Protein AF-A0AAV2RVE3-F1 (afdb_monomer)

Structure (mmCIF, N/CA/C/O backbone):
data_AF-A0AAV2RVE3-F1
#
_entry.id   AF-A0AAV2RVE3-F1
#
loop_
_atom_site.group_PDB
_atom_site.id
_atom_site.type_symbol
_atom_site.label_atom_id
_atom_site.label_alt_id
_atom_site.label_comp_id
_atom_site.label_asym_id
_atom_site.label_entity_id
_atom_site.label_seq_id
_atom_site.pdbx_PDB_ins_code
_atom_site.Cartn_x
_atom_site.Cartn_y
_atom_site.Cartn_z
_atom_site.occupancy
_atom_site.B_iso_or_equiv
_atom_site.auth_seq_id
_atom_site.auth_comp_id
_atom_site.auth_asym_id
_atom_site.auth_atom_id
_atom_site.pdbx_PDB_model_num
ATOM 1 N N . HIS A 1 1 ? 16.116 10.891 -19.973 1.00 80.75 1 HIS A N 1
ATOM 2 C CA . HIS A 1 1 ? 17.546 10.570 -19.781 1.00 80.75 1 HIS A CA 1
ATOM 3 C C . HIS A 1 1 ? 17.719 9.245 -19.039 1.00 80.75 1 HIS A C 1
ATOM 5 O O . HIS A 1 1 ? 18.094 8.289 -19.698 1.00 80.75 1 HIS A O 1
ATOM 11 N N . SER A 1 2 ? 17.329 9.137 -17.758 1.00 80.44 2 SER A N 1
ATOM 12 C CA . SER A 1 2 ? 17.462 7.897 -16.958 1.00 80.44 2 SER A CA 1
ATOM 13 C C . SER A 1 2 ? 16.953 6.624 -17.661 1.00 80.44 2 SER A C 1
ATOM 15 O O . SER A 1 2 ? 17.699 5.661 -17.804 1.00 80.44 2 SER A O 1
ATOM 17 N N . MET A 1 3 ? 15.742 6.668 -18.228 1.00 81.31 3 MET A N 1
ATOM 18 C CA . MET A 1 3 ? 15.148 5.531 -18.950 1.00 81.31 3 MET A CA 1
ATOM 19 C C . MET A 1 3 ? 15.882 5.116 -20.234 1.00 81.31 3 MET A C 1
ATOM 21 O O . MET A 1 3 ? 15.850 3.944 -20.589 1.00 81.31 3 MET A O 1
ATOM 25 N N . CYS A 1 4 ? 16.512 6.045 -20.957 1.00 85.25 4 CYS A N 1
ATOM 26 C CA . CYS A 1 4 ? 17.122 5.747 -22.261 1.00 85.25 4 CYS A CA 1
ATOM 27 C C . CYS A 1 4 ? 18.619 5.437 -22.154 1.00 85.25 4 CYS A C 1
ATOM 29 O O . CYS A 1 4 ? 19.153 4.765 -23.025 1.00 85.25 4 CYS A O 1
ATOM 31 N N . ALA A 1 5 ? 19.289 5.946 -21.117 1.00 87.50 5 ALA A N 1
ATOM 32 C CA . ALA A 1 5 ? 20.734 5.814 -20.951 1.00 87.50 5 ALA A CA 1
ATOM 33 C C . ALA A 1 5 ? 21.131 4.662 -20.013 1.00 87.50 5 ALA A C 1
ATOM 35 O O . ALA A 1 5 ? 22.157 4.034 -20.243 1.00 87.50 5 ALA A O 1
ATOM 36 N N . HIS A 1 6 ? 20.312 4.363 -18.996 1.00 85.56 6 HIS A N 1
ATOM 37 C CA . HIS A 1 6 ? 20.700 3.473 -17.888 1.00 85.56 6 HIS A CA 1
ATOM 38 C C . HIS A 1 6 ? 19.769 2.271 -17.697 1.00 85.56 6 HIS A C 1
ATOM 40 O O . HIS A 1 6 ? 19.975 1.461 -16.798 1.00 85.56 6 HIS A O 1
ATOM 46 N N . SER A 1 7 ? 18.714 2.137 -18.506 1.00 83.44 7 SER A N 1
ATOM 47 C CA . SER A 1 7 ? 17.747 1.046 -18.327 1.00 83.44 7 SER A CA 1
ATOM 48 C C . SER A 1 7 ? 18.364 -0.329 -18.559 1.00 83.44 7 SER A C 1
ATOM 50 O O . SER A 1 7 ? 18.032 -1.256 -17.830 1.00 83.44 7 SER A O 1
ATOM 52 N N . TRP A 1 8 ? 19.281 -0.463 -19.521 1.00 83.62 8 TRP A N 1
ATOM 53 C CA . TRP A 1 8 ? 19.942 -1.734 -19.820 1.00 83.62 8 TRP A CA 1
ATOM 54 C C . TRP A 1 8 ? 20.836 -2.214 -18.660 1.00 83.62 8 TRP A C 1
ATOM 56 O O . TRP A 1 8 ? 20.719 -3.371 -18.267 1.00 83.62 8 TRP A O 1
ATOM 66 N N . GLU A 1 9 ? 21.620 -1.318 -18.046 1.00 86.69 9 GLU A N 1
ATOM 67 C CA . GLU A 1 9 ? 22.451 -1.611 -16.860 1.00 86.69 9 GLU A CA 1
ATOM 68 C C . GLU A 1 9 ? 21.576 -2.060 -15.684 1.00 86.69 9 GLU A C 1
ATOM 70 O O . GLU A 1 9 ? 21.864 -3.041 -14.998 1.00 86.69 9 GLU A O 1
ATOM 75 N N . LEU A 1 10 ? 20.444 -1.376 -15.486 1.00 82.06 10 LEU A N 1
ATOM 76 C CA . LEU A 1 10 ? 19.478 -1.730 -14.452 1.00 82.06 10 LEU A CA 1
ATOM 77 C C . LEU A 1 10 ? 18.840 -3.100 -14.707 1.00 82.06 10 LEU A C 1
ATOM 79 O O . LEU A 1 10 ? 18.669 -3.859 -13.759 1.00 82.06 10 LEU A O 1
ATOM 83 N N . PHE A 1 11 ? 18.514 -3.455 -15.954 1.00 83.56 11 PHE A N 1
ATOM 84 C CA . PHE A 1 11 ? 17.979 -4.785 -16.270 1.00 83.56 11 PHE A CA 1
ATOM 85 C C . PHE A 1 11 ? 18.986 -5.902 -15.981 1.00 83.56 11 PHE A C 1
ATOM 87 O O . PHE A 1 11 ? 18.588 -6.948 -15.465 1.00 83.56 11 PHE A O 1
ATOM 94 N N . GLU A 1 12 ? 20.268 -5.673 -16.265 1.00 85.25 12 GLU A N 1
ATOM 95 C CA . GLU A 1 12 ? 21.339 -6.634 -15.989 1.00 85.25 12 GLU A CA 1
ATOM 96 C C . GLU A 1 12 ? 21.546 -6.835 -14.478 1.00 85.25 12 GLU A C 1
ATOM 98 O O . GLU A 1 12 ? 21.631 -7.968 -14.001 1.00 85.25 12 GLU A O 1
ATOM 103 N N . MET A 1 13 ? 21.529 -5.750 -13.699 1.00 83.12 13 MET A N 1
ATOM 104 C CA . MET A 1 13 ? 21.693 -5.799 -12.242 1.00 83.12 13 MET A CA 1
ATOM 105 C C . MET A 1 13 ? 20.482 -6.382 -11.497 1.00 83.12 13 MET A C 1
ATOM 107 O O . MET A 1 13 ? 20.640 -7.048 -10.475 1.00 83.12 13 MET A O 1
ATOM 111 N N . CYS A 1 14 ? 19.263 -6.105 -11.963 1.00 80.94 14 CYS A N 1
ATOM 112 C CA . CYS A 1 14 ? 18.036 -6.352 -11.202 1.00 80.94 14 CYS A CA 1
ATOM 113 C C . CYS A 1 14 ? 17.506 -7.793 -11.261 1.00 80.94 14 CYS A C 1
ATOM 115 O O . CYS A 1 14 ? 16.605 -8.106 -10.480 1.00 80.94 14 CYS A O 1
ATOM 117 N N . GLN A 1 15 ? 18.009 -8.640 -12.173 1.00 78.31 15 GLN A N 1
ATOM 118 C CA . GLN A 1 15 ? 17.558 -10.028 -12.398 1.00 78.31 15 GLN A CA 1
ATOM 119 C C . GLN A 1 15 ? 16.028 -10.208 -12.266 1.00 78.31 15 GLN A C 1
ATOM 121 O O . GLN A 1 15 ? 15.533 -11.103 -11.581 1.00 78.31 15 GLN A O 1
ATOM 126 N N . GLY A 1 16 ? 15.251 -9.312 -12.884 1.00 80.00 16 GLY A N 1
ATOM 127 C CA . GLY A 1 16 ? 13.795 -9.297 -12.768 1.00 80.00 16 GLY A CA 1
ATOM 128 C C . GLY A 1 16 ? 13.170 -7.956 -13.160 1.00 80.00 16 GLY A C 1
ATOM 129 O O . GLY A 1 16 ? 13.873 -7.039 -13.591 1.00 80.00 16 GLY A O 1
ATOM 130 N N . PRO A 1 17 ? 11.838 -7.816 -13.030 1.00 82.69 17 PRO A N 1
ATOM 131 C CA . PRO A 1 17 ? 11.150 -6.576 -13.370 1.00 82.69 17 PRO A CA 1
ATOM 132 C C . PRO A 1 17 ? 11.619 -5.429 -12.469 1.00 82.69 17 PRO A C 1
ATOM 134 O O . PRO A 1 17 ? 11.409 -5.477 -11.261 1.00 82.69 17 PRO A O 1
ATOM 137 N N . ILE A 1 18 ? 12.179 -4.360 -13.047 1.00 83.62 18 ILE A N 1
ATOM 138 C CA . ILE A 1 18 ? 12.694 -3.186 -12.307 1.00 83.62 18 ILE A CA 1
ATOM 139 C C . ILE A 1 18 ? 11.635 -2.599 -11.355 1.00 83.62 18 ILE A C 1
ATOM 141 O O . ILE A 1 18 ? 11.955 -2.116 -10.270 1.00 83.62 18 ILE A O 1
ATOM 145 N N . SER A 1 19 ? 10.351 -2.709 -11.713 1.00 83.19 19 SER A N 1
ATOM 146 C CA . SER A 1 19 ? 9.227 -2.245 -10.896 1.00 83.19 19 SER A CA 1
ATOM 147 C C . SER A 1 19 ? 9.177 -2.854 -9.492 1.00 83.19 19 SER A C 1
ATOM 149 O O . SER A 1 19 ? 8.585 -2.249 -8.601 1.00 83.19 19 SER A O 1
ATOM 151 N N . GLN A 1 20 ? 9.784 -4.023 -9.260 1.00 83.75 20 GLN A N 1
ATOM 152 C CA . GLN A 1 20 ? 9.840 -4.630 -7.926 1.00 83.75 20 GLN A CA 1
ATOM 153 C C . GLN A 1 20 ? 10.684 -3.816 -6.932 1.00 83.75 20 GLN A C 1
ATOM 155 O O . GLN A 1 20 ? 10.456 -3.905 -5.729 1.00 83.75 20 GLN A O 1
ATOM 160 N N . PHE A 1 21 ? 11.600 -2.983 -7.435 1.00 84.50 21 PHE A N 1
ATOM 161 C CA . PHE A 1 21 ? 12.447 -2.080 -6.649 1.00 84.50 21 PHE A CA 1
ATOM 162 C C . PHE A 1 21 ? 11.888 -0.654 -6.571 1.00 84.50 21 PHE A C 1
ATOM 164 O O . PHE A 1 21 ? 12.566 0.259 -6.109 1.00 84.50 21 PHE A O 1
ATOM 171 N N . SER A 1 22 ? 10.663 -0.438 -7.050 1.00 88.62 22 SER A N 1
ATOM 172 C CA . SER A 1 22 ? 10.035 0.880 -7.018 1.00 88.62 22 SER A CA 1
ATOM 173 C C . SER A 1 22 ? 9.642 1.303 -5.600 1.00 88.62 22 SER A C 1
ATOM 175 O O . SER A 1 22 ? 9.224 0.498 -4.765 1.00 88.62 22 SER A O 1
ATOM 177 N N . GLU A 1 23 ? 9.659 2.612 -5.356 1.00 91.38 23 GLU A N 1
ATOM 178 C CA . GLU A 1 23 ? 9.172 3.212 -4.106 1.00 91.38 23 GLU A CA 1
ATOM 179 C C . GLU A 1 23 ? 7.639 3.168 -3.977 1.00 91.38 23 GLU A C 1
ATOM 181 O O . GLU A 1 23 ? 7.074 3.508 -2.936 1.00 91.38 23 GLU A O 1
ATOM 186 N N . SER A 1 24 ? 6.938 2.678 -5.005 1.00 89.75 24 SER A N 1
ATOM 187 C CA . SER A 1 24 ? 5.477 2.600 -5.045 1.00 89.75 24 SER A CA 1
ATOM 188 C C . SER A 1 24 ? 4.908 1.851 -3.841 1.00 89.75 24 SER A C 1
ATOM 190 O O . SER A 1 24 ? 3.861 2.216 -3.306 1.00 89.75 24 SER A O 1
ATOM 192 N N . ALA A 1 25 ? 5.582 0.792 -3.386 1.00 87.50 25 ALA A N 1
ATOM 193 C CA . ALA A 1 25 ? 5.161 0.043 -2.205 1.00 87.50 25 ALA A CA 1
ATOM 194 C C . ALA A 1 25 ? 5.247 0.893 -0.924 1.00 87.50 25 ALA A C 1
ATOM 196 O O . ALA A 1 25 ? 4.336 0.859 -0.092 1.00 87.50 25 ALA A O 1
ATOM 197 N N . GLN A 1 26 ? 6.305 1.691 -0.782 1.00 91.88 26 GLN A N 1
ATOM 198 C CA . GLN A 1 26 ? 6.511 2.578 0.361 1.00 91.88 26 GLN A CA 1
ATOM 199 C C . GLN A 1 26 ? 5.481 3.713 0.384 1.00 91.88 26 GLN A C 1
ATOM 201 O O . GLN A 1 26 ? 4.888 3.988 1.428 1.00 91.88 26 GLN A O 1
ATOM 206 N N . GLU A 1 27 ? 5.175 4.319 -0.764 1.00 93.81 27 GLU A N 1
ATOM 207 C CA . GLU A 1 27 ? 4.121 5.334 -0.867 1.00 93.81 27 GLU A CA 1
ATOM 208 C C . GLU A 1 27 ? 2.743 4.798 -0.451 1.00 93.81 27 GLU A C 1
ATOM 210 O O . GLU A 1 27 ? 1.970 5.483 0.232 1.00 93.81 27 GLU A O 1
ATOM 215 N N . HIS A 1 28 ? 2.421 3.557 -0.830 1.00 90.38 28 HIS A N 1
ATOM 216 C CA . HIS A 1 28 ? 1.190 2.903 -0.393 1.00 90.38 28 HIS A CA 1
ATOM 217 C C . HIS A 1 28 ? 1.153 2.712 1.125 1.00 90.38 28 HIS A C 1
ATOM 219 O O . HIS A 1 28 ? 0.109 2.952 1.741 1.00 90.38 28 HIS A O 1
ATOM 225 N N . TRP A 1 29 ? 2.279 2.341 1.740 1.00 92.62 29 TRP A N 1
ATOM 226 C CA . TRP A 1 29 ? 2.375 2.255 3.195 1.00 92.62 29 TRP A CA 1
ATOM 227 C C . TRP A 1 29 ? 2.201 3.610 3.871 1.00 92.62 29 TRP A C 1
ATOM 229 O O . TRP A 1 29 ? 1.469 3.688 4.854 1.00 92.62 29 TRP A O 1
ATOM 239 N N . ASN A 1 30 ? 2.751 4.689 3.319 1.00 93.38 30 ASN A N 1
ATOM 240 C CA . ASN A 1 30 ? 2.549 6.036 3.858 1.00 93.38 30 ASN A CA 1
ATOM 241 C C . ASN A 1 30 ? 1.063 6.428 3.863 1.00 93.38 30 ASN A C 1
ATOM 243 O O . ASN A 1 30 ? 0.541 6.893 4.880 1.00 93.38 30 ASN A O 1
ATOM 247 N N . LYS A 1 31 ? 0.343 6.160 2.764 1.00 90.88 31 LYS A N 1
ATOM 248 C CA . LYS A 1 31 ? -1.115 6.374 2.680 1.00 90.88 31 LYS A CA 1
ATOM 249 C C . LYS A 1 31 ? -1.874 5.512 3.690 1.00 90.88 31 LYS A C 1
ATOM 251 O O . LYS A 1 31 ? -2.826 5.981 4.319 1.00 90.88 31 LYS A O 1
ATOM 256 N N . PHE A 1 32 ? -1.460 4.256 3.858 1.00 90.75 32 PHE A N 1
ATOM 257 C CA . PHE A 1 32 ? -2.037 3.355 4.851 1.00 90.75 32 PHE A CA 1
ATOM 258 C C . PHE A 1 32 ? -1.837 3.879 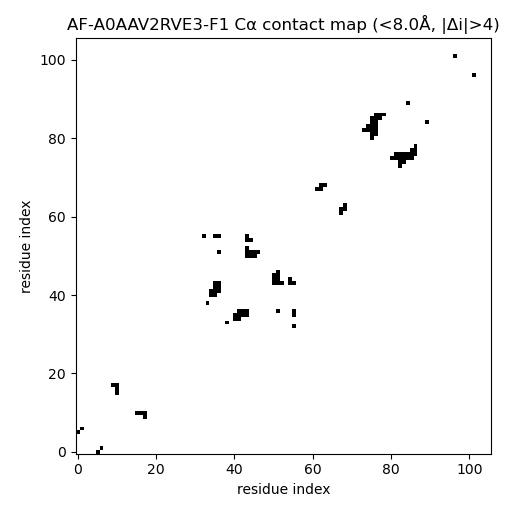6.276 1.00 90.75 32 PHE A C 1
ATOM 260 O O . PHE A 1 32 ? -2.814 3.981 7.016 1.00 90.75 32 PHE A O 1
ATOM 267 N N . ILE A 1 33 ? -0.606 4.242 6.646 1.00 91.81 33 ILE A N 1
ATOM 268 C CA . ILE A 1 33 ? -0.254 4.755 7.973 1.00 91.81 33 ILE A CA 1
ATOM 269 C C . ILE A 1 33 ? -1.071 6.008 8.267 1.00 91.81 33 ILE A C 1
ATOM 271 O O . ILE A 1 33 ? -1.722 6.064 9.307 1.00 91.81 33 ILE A O 1
ATOM 275 N N . ALA A 1 34 ? -1.114 6.963 7.332 1.00 90.25 34 ALA A N 1
ATOM 276 C CA . ALA A 1 34 ? -1.901 8.182 7.477 1.00 90.25 34 ALA A CA 1
ATOM 277 C C . ALA A 1 34 ? -3.372 7.866 7.789 1.00 90.25 34 ALA A C 1
ATOM 279 O O . ALA A 1 34 ? -3.905 8.365 8.776 1.00 90.25 34 ALA A O 1
ATOM 280 N N . ARG A 1 35 ? -3.998 6.965 7.018 1.00 88.62 35 ARG A N 1
ATOM 281 C CA . ARG A 1 35 ? -5.407 6.580 7.200 1.00 88.62 35 ARG A CA 1
ATOM 282 C C . ARG A 1 35 ? -5.665 5.783 8.482 1.00 88.62 35 ARG A C 1
ATOM 284 O O . ARG A 1 35 ? -6.727 5.929 9.082 1.00 88.62 35 ARG A O 1
ATOM 291 N N . TYR A 1 36 ? -4.743 4.904 8.871 1.00 87.81 36 TYR A N 1
ATOM 292 C CA . TYR A 1 36 ? -4.890 4.046 10.051 1.00 87.81 36 TYR A CA 1
ATOM 293 C C . TYR A 1 36 ? -4.674 4.827 11.351 1.00 87.81 36 TYR A C 1
ATOM 295 O O . TYR A 1 36 ? -5.363 4.576 12.346 1.00 87.81 36 TYR A O 1
ATOM 303 N N . LYS A 1 37 ? -3.742 5.789 11.307 1.00 88.19 37 LYS A N 1
ATOM 304 C CA . LYS A 1 37 ? -3.419 6.721 12.385 1.00 88.19 37 LYS A CA 1
ATOM 305 C C . LYS A 1 37 ? -4.515 7.757 12.581 1.00 88.19 37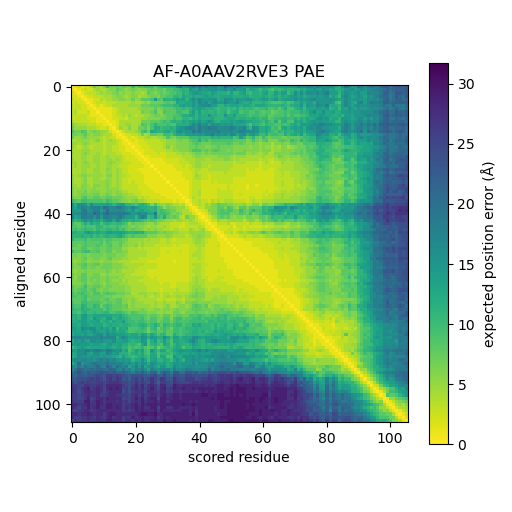 LYS A C 1
ATOM 307 O O . LYS A 1 37 ? -4.966 7.926 13.705 1.00 88.19 37 LYS A O 1
ATOM 312 N N . SER A 1 38 ? -4.936 8.446 11.524 1.00 77.44 38 SER A N 1
ATOM 313 C CA . SER A 1 38 ? -5.849 9.588 11.622 1.00 77.44 38 SER A CA 1
ATOM 314 C C . SER A 1 38 ? -6.808 9.646 10.433 1.00 77.44 38 SER A C 1
ATOM 316 O O . SER A 1 38 ? -6.393 9.619 9.278 1.00 77.44 38 SER A O 1
ATOM 318 N N . GLY A 1 39 ? -8.107 9.745 10.705 1.00 77.25 39 GLY A N 1
ATOM 319 C CA . GLY A 1 39 ? -9.146 9.855 9.684 1.00 77.25 39 GLY A CA 1
ATOM 320 C C . GLY A 1 39 ? -10.454 9.214 10.130 1.00 77.25 39 GLY A C 1
ATOM 321 O O . GLY A 1 39 ? -10.555 8.661 11.222 1.00 77.25 39 GLY A O 1
ATOM 322 N N . THR A 1 40 ? -11.456 9.229 9.254 1.00 74.31 40 THR A N 1
ATOM 323 C CA . THR A 1 40 ? -12.791 8.656 9.522 1.00 74.31 40 THR A CA 1
ATOM 324 C C . THR A 1 40 ? -12.779 7.143 9.759 1.00 74.31 40 THR A C 1
ATOM 326 O O . THR A 1 40 ? -13.743 6.586 10.269 1.00 74.31 40 THR A O 1
ATOM 329 N N . GLY A 1 41 ? -11.684 6.470 9.394 1.00 67.94 41 GLY A N 1
ATOM 330 C CA . GLY A 1 41 ? -11.450 5.049 9.633 1.00 67.94 41 GLY A CA 1
ATOM 331 C C . GLY A 1 41 ? -10.273 4.772 10.564 1.00 67.94 41 GLY A C 1
ATOM 332 O O . GLY A 1 41 ? -9.679 3.701 10.429 1.00 67.94 41 GLY A O 1
ATOM 333 N N . ALA A 1 42 ? -9.900 5.719 11.434 1.00 76.31 42 ALA A N 1
ATOM 334 C CA . ALA A 1 42 ? -8.833 5.522 12.410 1.00 76.31 42 ALA A CA 1
ATOM 335 C C . ALA A 1 42 ? -9.136 4.301 13.292 1.00 76.31 42 ALA A C 1
ATOM 337 O O . ALA A 1 42 ? -10.246 4.132 13.795 1.00 76.31 42 ALA A O 1
ATOM 338 N N . ARG A 1 43 ? -8.144 3.421 13.434 1.00 83.00 43 ARG A N 1
ATOM 339 C CA . ARG A 1 43 ? -8.263 2.160 14.192 1.00 83.00 43 ARG A CA 1
ATOM 340 C C . ARG A 1 43 ? -7.170 1.993 15.237 1.00 83.00 43 ARG A C 1
ATOM 342 O O . ARG A 1 43 ? -7.316 1.155 16.118 1.00 83.00 43 ARG A O 1
ATOM 349 N N . ALA A 1 44 ? -6.087 2.760 15.127 1.00 89.06 44 ALA A N 1
ATOM 350 C CA . ALA A 1 44 ? -5.065 2.814 16.158 1.00 89.06 44 ALA A CA 1
ATOM 351 C C . ALA A 1 44 ? -5.584 3.582 17.376 1.00 89.06 44 ALA A C 1
ATOM 353 O O . ALA A 1 44 ? -6.321 4.566 17.239 1.00 89.06 44 ALA A O 1
ATOM 354 N N . ARG A 1 45 ? -5.170 3.158 18.568 1.00 90.56 45 ARG A N 1
ATOM 355 C CA . ARG A 1 45 ? -5.460 3.886 19.802 1.00 90.56 45 ARG A CA 1
ATOM 356 C C . ARG A 1 45 ? -4.817 5.278 19.755 1.00 90.56 45 ARG A C 1
ATOM 358 O O . ARG A 1 45 ? -3.699 5.432 19.275 1.00 90.56 45 ARG A O 1
ATOM 365 N N . GLN A 1 46 ? -5.536 6.296 20.235 1.00 89.69 46 GLN A N 1
ATOM 366 C CA . GLN A 1 46 ? -5.129 7.715 20.143 1.00 89.69 46 GLN A CA 1
ATOM 367 C C . GLN A 1 46 ? -4.677 8.317 21.482 1.00 89.69 46 GLN A C 1
ATOM 369 O O . GLN A 1 46 ? -4.370 9.500 21.555 1.00 89.69 46 GLN A O 1
ATOM 374 N N . HIS A 1 47 ? -4.665 7.523 22.554 1.00 88.69 47 HIS A N 1
ATOM 375 C CA . HIS A 1 47 ? -4.401 8.021 23.905 1.00 88.69 47 HIS A CA 1
ATOM 376 C C . HIS A 1 47 ? -2.923 8.373 24.133 1.00 88.69 47 HIS A C 1
ATOM 378 O O . HIS A 1 47 ? -2.622 9.290 24.888 1.00 88.69 47 HIS A O 1
ATOM 384 N N . ASN A 1 48 ? -1.996 7.654 2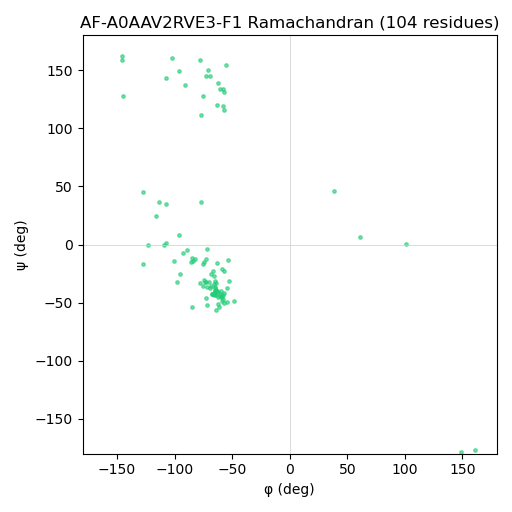3.493 1.00 92.81 48 ASN A N 1
ATOM 385 C CA . ASN A 1 48 ? -0.568 7.939 23.546 1.00 92.81 48 ASN A CA 1
ATOM 386 C C . ASN A 1 48 ? 0.090 7.599 22.190 1.00 92.81 48 ASN A C 1
ATOM 388 O O . ASN A 1 48 ? -0.440 6.819 21.394 1.00 92.81 48 ASN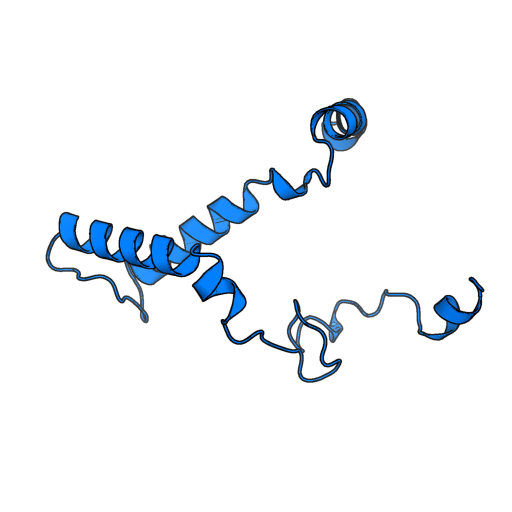 A O 1
ATOM 392 N N . VAL A 1 49 ? 1.263 8.181 21.921 1.00 91.00 49 VAL A N 1
ATOM 393 C CA . VAL A 1 49 ? 1.996 7.951 20.660 1.00 91.00 49 VAL A CA 1
ATOM 394 C C . VAL A 1 49 ? 2.569 6.531 20.586 1.00 91.00 49 VAL A C 1
ATOM 396 O O . VAL A 1 49 ? 2.654 5.957 19.500 1.00 91.00 49 VAL A O 1
ATOM 399 N N . ARG A 1 50 ? 2.947 5.948 21.728 1.00 94.69 50 ARG A N 1
ATOM 400 C CA . ARG A 1 50 ? 3.582 4.627 21.812 1.00 94.69 50 ARG A CA 1
ATOM 401 C C . ARG A 1 50 ? 2.647 3.515 21.334 1.00 94.69 50 ARG A C 1
ATOM 403 O O . ARG A 1 50 ? 2.990 2.788 20.410 1.00 94.69 50 ARG A O 1
ATOM 410 N N . ASP A 1 51 ? 1.472 3.409 21.932 1.00 93.06 51 ASP A N 1
ATOM 411 C CA . ASP A 1 51 ? 0.410 2.461 21.613 1.00 93.06 51 ASP A CA 1
ATOM 412 C C . ASP A 1 51 ? -0.144 2.715 20.215 1.00 93.06 51 ASP A C 1
ATOM 414 O O . ASP A 1 51 ? -0.397 1.762 19.486 1.00 93.06 51 ASP A O 1
ATOM 418 N N . ASN A 1 52 ? -0.264 3.981 19.798 1.00 92.62 52 ASN A N 1
ATOM 419 C CA . ASN A 1 52 ? -0.639 4.315 18.424 1.00 92.62 52 ASN A CA 1
ATOM 420 C C . ASN A 1 52 ? 0.335 3.692 17.415 1.00 92.62 52 ASN A C 1
ATOM 422 O O . ASN A 1 52 ? -0.065 2.998 16.481 1.00 92.62 52 ASN A O 1
ATOM 426 N N . THR A 1 53 ? 1.628 3.909 17.650 1.00 91.56 53 THR A N 1
ATOM 427 C CA . THR A 1 53 ? 2.712 3.389 16.817 1.00 91.56 53 THR A CA 1
ATOM 428 C C . THR A 1 53 ? 2.746 1.862 16.862 1.00 91.56 53 THR A C 1
ATOM 430 O O . THR A 1 53 ? 2.836 1.217 15.819 1.00 91.56 53 THR A O 1
ATOM 433 N N . TYR A 1 54 ? 2.589 1.269 18.048 1.00 94.81 54 TYR A N 1
ATOM 434 C CA . TYR A 1 54 ? 2.519 -0.180 18.227 1.00 94.81 54 TYR A CA 1
ATOM 435 C C . TYR A 1 54 ? 1.347 -0.806 17.462 1.00 94.81 54 TYR A C 1
ATOM 437 O O . TYR A 1 54 ? 1.527 -1.822 16.790 1.00 94.81 54 TYR A O 1
ATOM 445 N N . ASP A 1 55 ? 0.162 -0.197 17.509 1.00 94.19 55 ASP A N 1
ATOM 446 C CA . ASP A 1 55 ? -1.023 -0.681 16.799 1.00 94.19 55 ASP A CA 1
ATOM 447 C C . ASP A 1 55 ? -0.827 -0.615 15.277 1.00 94.19 55 ASP A C 1
ATOM 449 O O . ASP A 1 55 ? -1.221 -1.539 14.559 1.00 94.19 55 ASP A O 1
ATOM 453 N N . ILE A 1 56 ? -0.192 0.454 14.777 1.00 92.62 56 ILE A N 1
ATOM 454 C CA . ILE A 1 56 ? 0.161 0.602 13.358 1.00 92.62 56 ILE A CA 1
ATOM 455 C C . ILE A 1 56 ? 1.124 -0.514 12.942 1.00 92.62 56 ILE A C 1
ATOM 457 O O . ILE A 1 56 ? 0.821 -1.249 12.001 1.00 92.62 56 ILE A O 1
ATOM 461 N N . PHE A 1 57 ? 2.238 -0.696 13.657 1.00 94.00 57 PHE A N 1
ATOM 462 C CA . PHE A 1 57 ? 3.226 -1.731 13.333 1.00 94.00 57 PHE A CA 1
ATOM 463 C C . PHE A 1 57 ? 2.647 -3.141 13.427 1.00 94.00 57 PHE A C 1
ATOM 465 O O . PHE A 1 57 ? 2.815 -3.939 12.505 1.00 94.00 57 PHE A O 1
ATOM 472 N N . SER A 1 58 ? 1.901 -3.437 14.491 1.00 94.56 58 SER A N 1
ATOM 473 C CA . SER A 1 58 ? 1.227 -4.727 14.664 1.00 94.56 58 SER A CA 1
ATOM 474 C C . SER A 1 58 ? 0.293 -5.013 13.492 1.00 94.56 58 SER A C 1
ATOM 476 O O . SER A 1 58 ? 0.269 -6.119 12.948 1.00 94.56 58 SER A O 1
ATOM 478 N N . ARG A 1 59 ? -0.445 -3.997 13.030 1.00 92.62 59 ARG A N 1
ATOM 479 C CA . ARG A 1 59 ? -1.310 -4.145 11.864 1.00 92.62 59 ARG A CA 1
ATOM 480 C C . ARG A 1 59 ? -0.521 -4.359 10.577 1.00 92.62 59 ARG A C 1
ATOM 482 O O . ARG A 1 59 ? -0.927 -5.205 9.780 1.00 92.62 59 ARG A O 1
ATOM 489 N N . MET A 1 60 ? 0.568 -3.622 10.373 1.00 92.44 60 MET A N 1
ATOM 490 C CA . MET A 1 60 ? 1.447 -3.794 9.214 1.00 92.44 60 MET A CA 1
ATOM 491 C C . MET A 1 60 ? 1.993 -5.224 9.156 1.00 92.44 60 MET A C 1
ATOM 493 O O . MET A 1 60 ? 1.846 -5.870 8.123 1.00 92.44 60 MET A O 1
ATOM 497 N N . LEU A 1 61 ? 2.487 -5.762 10.276 1.00 94.12 61 LEU A N 1
ATOM 498 C CA . LEU A 1 61 ? 2.985 -7.140 10.381 1.00 94.12 61 LEU A CA 1
ATOM 499 C C . LEU A 1 61 ? 1.918 -8.185 10.023 1.00 94.12 61 LEU A C 1
ATOM 501 O O . LEU A 1 61 ? 2.172 -9.117 9.262 1.00 94.12 61 LEU A O 1
ATOM 505 N N . ILE A 1 62 ? 0.687 -8.014 10.512 1.00 92.31 62 ILE A N 1
ATOM 506 C CA . ILE A 1 62 ? -0.436 -8.899 10.155 1.00 92.31 62 ILE A CA 1
ATOM 507 C C . ILE A 1 62 ? -0.761 -8.807 8.655 1.00 92.31 62 ILE A C 1
ATOM 509 O O . ILE A 1 62 ? -1.230 -9.771 8.049 1.00 92.31 62 ILE A O 1
ATOM 513 N N . MET A 1 63 ? -0.578 -7.634 8.044 1.00 89.25 63 MET A N 1
ATOM 514 C CA . MET A 1 63 ? -0.847 -7.413 6.625 1.00 89.25 63 MET A CA 1
ATOM 515 C C . MET A 1 63 ? 0.230 -7.955 5.695 1.00 89.25 63 MET A C 1
ATOM 517 O O . MET A 1 63 ? -0.135 -8.397 4.608 1.00 89.25 63 MET A O 1
ATOM 521 N N . THR A 1 64 ? 1.492 -7.937 6.112 1.00 91.62 64 THR A N 1
ATOM 522 C CA . THR A 1 64 ? 2.621 -8.465 5.337 1.00 91.62 64 THR A CA 1
ATOM 523 C C . THR A 1 64 ? 2.845 -9.957 5.546 1.00 91.62 64 THR A C 1
ATOM 525 O O . THR A 1 64 ? 3.536 -10.574 4.742 1.00 91.62 64 THR A O 1
ATOM 528 N N . ASN A 1 65 ? 2.251 -10.562 6.580 1.00 93.69 65 ASN A N 1
ATOM 529 C CA . ASN A 1 65 ? 2.360 -11.998 6.808 1.00 93.69 65 ASN A CA 1
ATOM 530 C C . ASN A 1 65 ? 1.842 -12.789 5.581 1.00 93.69 65 ASN A C 1
ATOM 532 O O . ASN A 1 65 ? 0.652 -12.689 5.261 1.00 93.69 65 ASN A O 1
ATOM 536 N N . PRO A 1 66 ? 2.683 -13.611 4.922 1.00 91.31 66 PRO A N 1
ATOM 537 C CA . PRO A 1 66 ? 2.326 -14.270 3.664 1.00 91.31 66 PRO A CA 1
ATOM 538 C C . PRO A 1 66 ? 1.199 -15.295 3.835 1.00 91.31 66 PRO A C 1
ATOM 540 O O . PRO A 1 66 ? 0.336 -15.421 2.969 1.00 91.31 66 PRO A O 1
ATOM 543 N N . ILE A 1 67 ? 1.141 -15.980 4.982 1.00 94.00 67 ILE A N 1
ATOM 544 C CA . ILE A 1 67 ? 0.099 -16.971 5.285 1.00 94.00 67 ILE A CA 1
ATOM 545 C C . ILE A 1 67 ? -1.267 -16.286 5.369 1.00 94.00 67 ILE A C 1
ATOM 547 O O . ILE A 1 67 ? -2.261 -16.792 4.845 1.00 94.00 67 ILE A O 1
ATOM 551 N N . ILE A 1 68 ? -1.320 -15.120 6.016 1.00 91.69 68 ILE A N 1
ATOM 552 C CA . ILE A 1 68 ? -2.550 -14.335 6.143 1.00 91.69 68 ILE A CA 1
ATOM 553 C C . ILE A 1 68 ? -2.897 -13.685 4.804 1.00 91.69 68 ILE A C 1
ATOM 555 O O . ILE A 1 68 ? -4.050 -13.751 4.380 1.00 91.69 68 ILE A O 1
ATOM 559 N N . ALA A 1 69 ? -1.919 -13.073 4.133 1.00 88.56 69 ALA A N 1
ATOM 560 C CA . ALA A 1 69 ? -2.106 -12.380 2.863 1.00 88.56 69 ALA A CA 1
ATOM 561 C C . ALA A 1 69 ? -2.677 -13.309 1.782 1.00 88.56 69 ALA A C 1
ATOM 563 O O . ALA A 1 69 ? -3.646 -12.937 1.122 1.00 88.56 69 ALA A O 1
ATOM 564 N N . ASN A 1 70 ? -2.173 -14.542 1.683 1.00 88.62 70 ASN A N 1
ATOM 565 C CA . ASN A 1 70 ? -2.645 -15.533 0.712 1.00 88.62 70 ASN A CA 1
ATOM 566 C C . ASN A 1 70 ? -4.094 -15.980 0.950 1.00 88.62 70 ASN A C 1
ATOM 568 O O . ASN A 1 70 ? -4.786 -16.360 0.010 1.00 88.62 70 ASN A O 1
ATOM 572 N N . LYS A 1 71 ? -4.578 -15.915 2.196 1.00 91.00 71 LYS A N 1
ATOM 573 C CA . LYS A 1 71 ? -5.956 -16.284 2.557 1.00 91.00 71 LYS A CA 1
ATOM 574 C C . LYS A 1 71 ? -6.942 -15.120 2.449 1.00 91.00 71 LYS A C 1
ATOM 576 O O . LYS A 1 71 ? -8.139 -15.308 2.670 1.00 91.00 71 LYS A O 1
A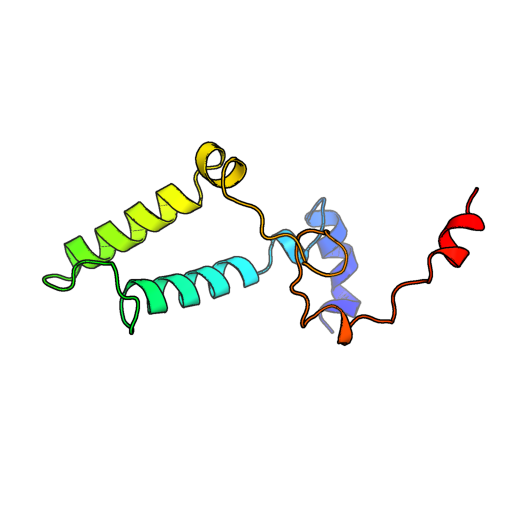TOM 581 N N . ARG A 1 72 ? -6.480 -13.901 2.150 1.00 86.19 72 ARG A N 1
ATOM 582 C CA . ARG A 1 72 ? -7.376 -12.746 2.028 1.00 86.19 72 ARG A CA 1
ATOM 583 C C . ARG A 1 72 ? -8.253 -12.868 0.795 1.00 86.19 72 ARG A C 1
ATOM 585 O O . ARG A 1 72 ? -7.824 -13.311 -0.266 1.00 86.19 72 ARG A O 1
ATOM 592 N N . ARG A 1 73 ? -9.490 -12.389 0.932 1.00 85.69 73 ARG A N 1
ATOM 593 C CA . ARG A 1 73 ? -10.431 -12.290 -0.181 1.00 85.69 73 ARG A CA 1
ATOM 594 C C . ARG A 1 73 ? -9.817 -11.442 -1.293 1.00 85.69 73 ARG A C 1
ATOM 596 O O . ARG A 1 73 ? -9.617 -10.241 -1.124 1.00 85.69 73 ARG A O 1
ATOM 603 N N . GLN A 1 74 ? -9.577 -12.065 -2.438 1.00 84.19 74 GLN A N 1
ATOM 604 C CA . GLN A 1 74 ? -9.205 -11.361 -3.655 1.00 84.19 74 GLN A CA 1
ATOM 605 C C . GLN A 1 74 ? -10.447 -10.686 -4.239 1.00 84.19 74 GLN A C 1
ATOM 607 O O . GLN A 1 74 ? -11.495 -11.315 -4.414 1.00 84.19 74 GLN A O 1
ATOM 612 N N . ILE A 1 75 ? -10.342 -9.389 -4.517 1.00 84.00 75 ILE A N 1
ATOM 613 C CA . ILE A 1 75 ? -11.403 -8.646 -5.194 1.00 84.00 75 ILE A CA 1
ATOM 614 C C . ILE A 1 75 ? -11.325 -9.011 -6.677 1.00 84.00 75 ILE A C 1
ATOM 616 O O . ILE A 1 75 ? -10.354 -8.676 -7.354 1.00 84.00 75 ILE A O 1
ATOM 620 N N . LYS A 1 76 ? -12.339 -9.731 -7.161 1.00 87.00 76 LYS A N 1
ATOM 621 C CA . LYS A 1 76 ? -12.510 -10.042 -8.583 1.00 87.00 76 LYS A CA 1
ATOM 622 C C . LYS A 1 76 ? -13.367 -8.960 -9.228 1.00 87.00 76 LYS A C 1
ATOM 624 O O . LYS A 1 76 ? -14.370 -8.543 -8.646 1.00 87.00 76 LYS A O 1
ATOM 629 N N . CYS A 1 77 ? -12.985 -8.526 -10.423 1.00 85.62 77 CYS A N 1
ATOM 630 C CA . CYS A 1 77 ? -13.771 -7.590 -11.215 1.00 85.62 77 CYS A CA 1
ATOM 631 C C . CYS A 1 77 ? -15.146 -8.196 -11.537 1.00 85.62 77 CYS A C 1
ATOM 633 O O . CYS A 1 77 ? -15.231 -9.349 -11.959 1.00 85.62 77 CYS A O 1
ATOM 635 N N . SER A 1 78 ? -16.229 -7.433 -11.366 1.00 85.88 78 SER A N 1
ATOM 636 C CA . SER A 1 78 ? -17.578 -7.938 -11.659 1.00 85.88 78 SER A CA 1
ATOM 637 C C . SER A 1 78 ? -17.812 -8.173 -13.154 1.00 85.88 78 SER A C 1
ATOM 639 O O . SER A 1 78 ? -18.630 -9.015 -13.507 1.00 85.88 78 SER A O 1
ATOM 641 N N . HIS A 1 79 ? -17.082 -7.459 -14.017 1.00 84.62 79 HIS A N 1
ATOM 642 C CA . HIS A 1 79 ? -17.268 -7.496 -15.466 1.00 84.62 79 HIS A CA 1
ATOM 643 C C . HIS A 1 79 ? -16.501 -8.647 -16.135 1.00 84.62 79 HIS A C 1
ATOM 645 O O . HIS A 1 79 ? -17.091 -9.457 -16.837 1.00 84.62 79 HIS A O 1
ATOM 65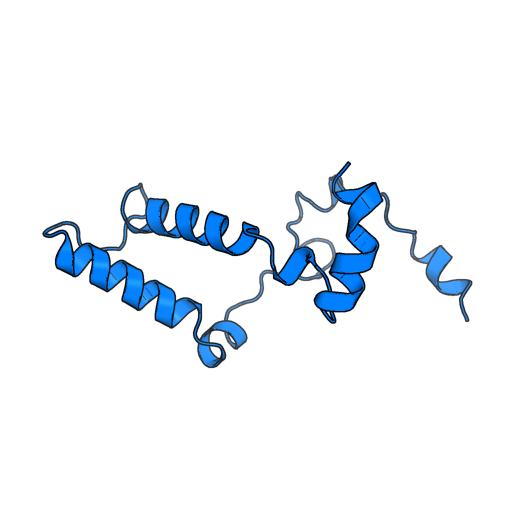1 N N . CYS A 1 80 ? -15.188 -8.763 -15.911 1.00 85.44 80 CYS A N 1
ATOM 652 C CA . CYS A 1 80 ? -14.349 -9.782 -16.567 1.00 85.44 80 CYS A CA 1
ATOM 653 C C . CYS A 1 80 ? -13.871 -10.901 -15.629 1.00 85.44 80 CYS A C 1
ATOM 655 O O . CYS A 1 80 ? -13.135 -11.787 -16.056 1.00 85.44 80 CYS A O 1
ATOM 657 N N . ARG A 1 81 ? -14.235 -10.851 -14.338 1.00 83.38 81 ARG A N 1
ATOM 658 C CA . ARG A 1 81 ? -13.843 -11.823 -13.297 1.00 83.38 81 ARG A CA 1
ATOM 659 C C . ARG A 1 81 ? -12.333 -11.951 -13.039 1.00 83.38 81 ARG A C 1
ATOM 661 O O . ARG A 1 81 ? -11.940 -12.786 -12.224 1.00 83.38 81 ARG A O 1
ATOM 668 N N . GLN A 1 82 ? -11.500 -11.113 -13.657 1.00 84.12 82 GLN A N 1
ATOM 669 C CA . GLN A 1 82 ? -10.058 -11.059 -13.406 1.00 84.12 82 GLN A CA 1
ATOM 670 C C . GLN A 1 82 ? -9.734 -10.309 -12.105 1.00 84.12 82 GLN A C 1
ATOM 672 O O . GLN A 1 82 ? -10.538 -9.529 -11.587 1.00 84.12 82 GLN A O 1
ATOM 677 N N . ILE A 1 83 ? -8.545 -10.574 -11.564 1.00 82.69 83 ILE A N 1
ATOM 678 C CA . ILE A 1 83 ? -8.017 -9.961 -10.340 1.00 82.69 83 ILE A CA 1
ATOM 679 C C . ILE A 1 83 ? -7.115 -8.785 -10.731 1.00 82.69 83 ILE A C 1
ATOM 681 O O . ILE A 1 83 ? -6.475 -8.815 -11.778 1.00 82.69 83 ILE A O 1
ATOM 685 N N . GLY A 1 84 ? -7.053 -7.756 -9.886 1.00 76.88 84 GLY A N 1
ATOM 686 C CA . GLY A 1 84 ? -6.111 -6.642 -10.053 1.00 76.88 84 GLY A CA 1
ATOM 687 C C . GLY A 1 84 ? -6.709 -5.376 -10.662 1.00 76.88 84 GLY A C 1
ATOM 688 O O . GLY A 1 84 ? -6.007 -4.379 -10.784 1.00 76.88 84 GLY A O 1
ATOM 689 N N . HIS A 1 85 ? -8.004 -5.365 -10.986 1.00 80.12 85 HIS A N 1
ATOM 690 C CA . HIS A 1 85 ? -8.688 -4.148 -11.417 1.00 80.12 85 HIS A CA 1
ATOM 691 C C . HIS A 1 85 ? -10.148 -4.100 -10.955 1.00 80.12 85 HIS A C 1
ATOM 693 O O . HIS A 1 85 ? -10.745 -5.103 -10.559 1.00 80.12 85 HIS A O 1
ATOM 699 N N . SER A 1 86 ? -10.713 -2.895 -10.986 1.00 78.69 86 SER A N 1
ATOM 700 C CA . SER A 1 86 ? -12.118 -2.643 -10.676 1.00 78.69 86 SER A CA 1
ATOM 701 C C . SER A 1 86 ? -12.905 -2.445 -11.967 1.00 78.69 86 SER A C 1
ATOM 703 O O . SER A 1 86 ? -12.340 -2.086 -12.998 1.00 78.69 86 SER A O 1
ATOM 705 N N . SER A 1 87 ? -14.225 -2.593 -11.915 1.00 72.81 87 SER A N 1
ATOM 706 C CA . SER A 1 87 ? -15.087 -2.386 -13.085 1.00 72.81 87 SER A CA 1
ATOM 707 C C . SER A 1 87 ? -14.964 -0.970 -13.678 1.00 72.81 87 SER A C 1
ATOM 709 O O . SER A 1 87 ? -15.237 -0.791 -14.856 1.00 72.81 87 SER A O 1
ATOM 711 N N . ARG A 1 88 ? -14.486 0.022 -12.904 1.00 69.00 88 ARG A N 1
ATOM 712 C CA . ARG A 1 88 ? -14.204 1.389 -13.389 1.00 69.00 88 ARG A CA 1
ATOM 713 C C . ARG A 1 88 ? -12.941 1.495 -14.245 1.00 69.00 88 ARG A C 1
ATOM 715 O O . ARG A 1 88 ? -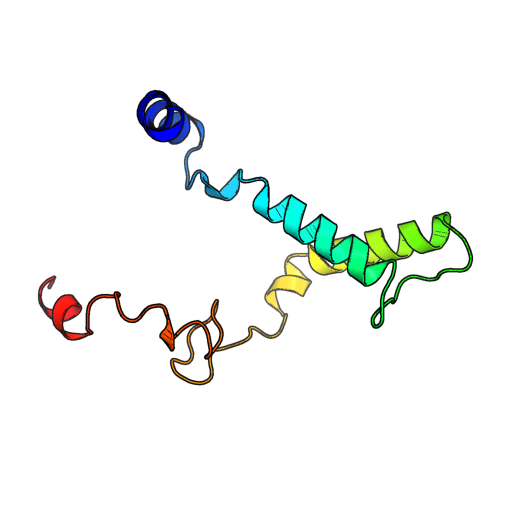12.874 2.356 -15.112 1.00 69.00 88 ARG A O 1
ATOM 722 N N . SER A 1 89 ? -11.937 0.654 -13.999 1.00 66.31 89 SER A N 1
ATOM 723 C CA . SER A 1 89 ? -10.694 0.667 -14.778 1.00 66.31 89 SER A CA 1
ATOM 724 C C . SER A 1 89 ? -10.795 -0.145 -16.070 1.00 66.31 89 SER A C 1
ATOM 726 O O . SER A 1 89 ? -9.976 0.044 -16.964 1.00 66.31 89 SER A O 1
ATOM 728 N N . ILE A 1 90 ? -11.826 -0.987 -16.220 1.00 66.00 90 ILE A N 1
ATOM 729 C CA . ILE A 1 90 ? -12.050 -1.755 -17.452 1.00 66.00 90 ILE A CA 1
ATOM 730 C C . ILE A 1 90 ? -12.449 -0.855 -18.629 1.00 66.00 90 ILE A C 1
ATOM 732 O O . ILE A 1 90 ? -12.004 -1.070 -19.749 1.00 66.00 90 ILE A O 1
ATOM 736 N N . THR A 1 91 ? -13.213 0.205 -18.361 1.00 59.66 91 THR A N 1
ATOM 737 C CA . THR A 1 91 ? -13.661 1.180 -19.367 1.00 59.66 91 THR A CA 1
ATOM 738 C C . THR A 1 91 ? -12.550 2.109 -19.859 1.00 59.66 91 THR A C 1
ATOM 740 O O . THR A 1 91 ? -12.748 2.802 -20.846 1.00 59.66 91 THR A O 1
ATOM 743 N N . GLN A 1 92 ? -11.389 2.138 -19.193 1.00 56.88 92 GLN A N 1
ATOM 744 C CA . GLN A 1 92 ? -10.238 2.962 -19.594 1.00 56.88 92 GLN A CA 1
ATOM 745 C C . GLN A 1 92 ? -9.153 2.166 -20.344 1.00 56.88 92 GLN A C 1
ATOM 747 O O . GLN A 1 92 ? -8.297 2.768 -20.982 1.00 56.88 92 GLN A O 1
ATOM 752 N N . HIS A 1 93 ? -9.198 0.829 -20.305 1.00 48.75 93 HIS A N 1
ATOM 753 C CA . HIS A 1 93 ? -8.192 -0.065 -20.898 1.00 48.75 93 HIS A CA 1
ATOM 754 C C . HIS A 1 93 ? -8.735 -0.896 -22.073 1.00 48.75 93 HIS A C 1
ATOM 756 O O . HIS A 1 93 ? -8.333 -2.040 -22.273 1.00 48.75 93 HIS A O 1
ATOM 762 N N . SER A 1 94 ? -9.612 -0.336 -22.906 1.00 46.03 94 SER A N 1
ATOM 763 C CA . SER A 1 94 ? -10.034 -0.962 -24.171 1.00 46.03 94 SER A CA 1
ATOM 764 C C . SER A 1 94 ? -8.984 -0.842 -25.295 1.00 46.03 94 SER A C 1
ATOM 766 O O . SER A 1 94 ? -9.341 -0.687 -26.455 1.00 46.03 94 SER A O 1
ATOM 768 N N . TYR A 1 95 ? -7.694 -0.923 -24.954 1.00 47.78 95 TYR A N 1
ATOM 769 C CA . TYR A 1 95 ? -6.572 -1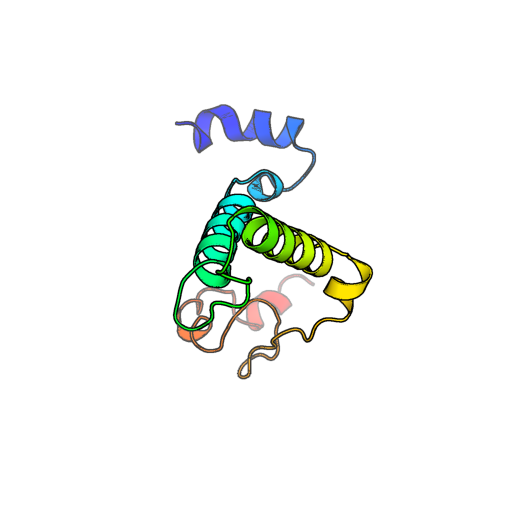.068 -25.895 1.00 47.78 95 TYR A CA 1
ATOM 770 C C . TYR A 1 95 ? -5.693 -2.260 -25.485 1.00 47.78 95 TYR A C 1
ATOM 772 O O . TYR A 1 95 ? -4.472 -2.166 -25.392 1.00 47.78 95 TYR A O 1
ATOM 780 N N . GLY A 1 96 ? -6.334 -3.379 -25.152 1.00 48.62 96 GLY A N 1
ATOM 781 C CA . GLY A 1 96 ? -5.704 -4.695 -25.146 1.00 48.62 96 GLY A CA 1
ATOM 782 C C .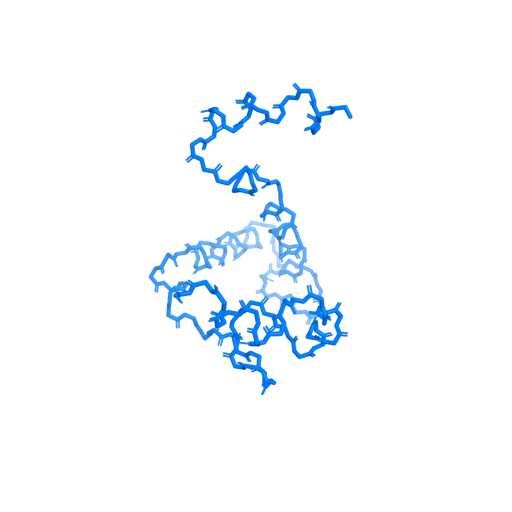 GLY A 1 96 ? -6.240 -5.480 -26.341 1.00 48.62 96 GLY A C 1
ATOM 783 O O . GLY A 1 96 ? -7.419 -5.311 -26.663 1.00 48.62 96 GLY A O 1
ATOM 784 N N . PRO A 1 97 ? -5.404 -6.294 -27.001 1.00 42.81 97 PRO A N 1
ATOM 785 C CA . PRO A 1 97 ? -5.763 -6.943 -28.250 1.00 42.81 97 PRO A CA 1
ATOM 786 C C . PRO A 1 97 ? -7.019 -7.790 -28.054 1.00 42.81 97 PRO A C 1
ATOM 788 O O . PRO A 1 97 ? -7.160 -8.491 -27.042 1.00 42.81 97 PRO A O 1
ATOM 791 N N . SER A 1 98 ? -7.967 -7.659 -28.985 1.00 50.03 98 SER A N 1
ATOM 792 C CA . SER A 1 98 ? -9.202 -8.434 -28.965 1.00 50.03 98 SER A CA 1
ATOM 793 C C . SER A 1 98 ? -8.856 -9.924 -28.921 1.00 50.03 98 SER A C 1
ATOM 795 O O . SER A 1 98 ? -7.791 -10.366 -29.352 1.00 50.03 98 SER A O 1
ATOM 797 N N . THR A 1 99 ? -9.761 -10.735 -28.385 1.00 52.38 99 THR A N 1
ATOM 798 C CA . THR A 1 99 ? -9.613 -12.197 -28.319 1.00 52.38 99 THR A CA 1
ATOM 799 C C . THR A 1 99 ? -9.317 -12.863 -29.671 1.00 52.38 99 THR A C 1
ATOM 801 O O . THR A 1 99 ? -8.889 -14.013 -29.678 1.00 52.38 99 THR A O 1
ATOM 804 N N . GLU A 1 100 ? -9.482 -12.149 -30.786 1.00 49.59 100 GLU A N 1
ATOM 805 C CA . GLU A 1 100 ? -9.129 -12.589 -32.137 1.00 49.59 100 GLU A CA 1
ATOM 806 C C . GLU A 1 100 ? -7.608 -12.619 -32.386 1.00 49.59 100 GLU A C 1
ATOM 808 O O . GLU A 1 100 ? -7.123 -13.532 -33.047 1.00 49.59 100 GLU A O 1
ATOM 813 N N . GLU A 1 101 ? -6.812 -11.729 -31.780 1.00 44.66 101 GLU A N 1
ATOM 814 C CA . GLU A 1 101 ? -5.349 -11.702 -31.989 1.00 44.66 101 GLU A CA 1
ATOM 815 C C . GLU A 1 101 ? -4.602 -12.824 -31.245 1.00 44.66 101 GLU A C 1
ATOM 817 O O . GLU A 1 101 ? -3.478 -13.175 -31.600 1.00 44.66 101 GLU A O 1
ATOM 822 N N . ARG A 1 102 ? -5.231 -13.466 -30.249 1.00 49.44 102 ARG A N 1
ATOM 823 C CA . ARG A 1 102 ? -4.666 -14.660 -29.587 1.00 49.44 102 ARG A CA 1
ATOM 824 C C . ARG A 1 102 ? -4.758 -15.933 -30.433 1.00 49.44 102 ARG A C 1
ATOM 826 O O . ARG A 1 102 ? -4.086 -16.904 -30.100 1.00 49.44 102 ARG A O 1
ATOM 833 N N . ALA A 1 103 ? -5.566 -15.945 -31.494 1.00 47.91 103 ALA A N 1
ATOM 834 C CA . ALA A 1 103 ? -5.723 -17.110 -32.364 1.00 47.91 103 ALA A CA 1
ATOM 835 C C . ALA A 1 103 ? -4.647 -17.203 -33.463 1.00 47.91 103 ALA A C 1
ATOM 837 O O . ALA A 1 103 ? -4.530 -18.244 -34.095 1.00 47.91 103 ALA A O 1
ATOM 838 N N . ILE A 1 104 ? -3.856 -16.146 -33.680 1.00 49.94 104 ILE A N 1
ATOM 839 C CA . ILE A 1 104 ? -2.870 -16.068 -34.776 1.00 49.94 104 ILE A CA 1
ATOM 840 C C . ILE A 1 104 ? -1.468 -16.550 -34.333 1.00 49.94 104 ILE A C 1
ATOM 842 O O . ILE A 1 104 ? -0.579 -16.717 -35.159 1.00 49.94 104 ILE A O 1
ATOM 846 N N . ILE A 1 105 ? -1.259 -16.824 -33.038 1.00 45.69 105 ILE A N 1
ATOM 847 C CA . ILE A 1 105 ? 0.035 -17.271 -32.476 1.00 45.69 105 ILE A CA 1
ATOM 848 C C . ILE A 1 105 ? -0.002 -18.763 -32.080 1.00 45.69 105 ILE A C 1
ATOM 850 O O . ILE A 1 105 ? 0.600 -19.159 -31.088 1.00 45.69 105 ILE A O 1
ATOM 854 N N . ASN A 1 106 ? -0.722 -19.605 -32.826 1.00 38.47 106 ASN A N 1
ATOM 855 C CA . ASN A 1 106 ? -0.587 -21.066 -32.741 1.00 38.47 106 ASN A CA 1
ATOM 856 C C . ASN A 1 106 ? -0.506 -21.676 -34.135 1.00 38.47 106 ASN A C 1
ATOM 858 O O . ASN A 1 106 ? -1.413 -21.382 -34.942 1.00 38.47 106 ASN A O 1
#

Solvent-accessible surface area (backbone atoms only — not comparable to full-atom values): 6627 Å² total; per-residue (Å²): 103,67,75,81,77,45,41,68,62,48,48,69,73,54,80,54,70,69,73,79,76,44,66,64,64,57,54,51,46,53,56,48,50,48,38,36,64,52,60,100,68,44,73,34,54,80,90,47,72,65,58,24,51,48,44,49,51,56,50,49,52,57,58,67,34,63,76,54,48,72,70,49,88,76,64,54,16,85,80,80,62,46,72,89,52,50,65,76,55,55,80,75,54,83,82,59,83,56,82,69,67,70,64,75,80,114

Sequence (106 aa):
HSMCAHSWELFEMCQGPISQFSESAQEHWNKFIARYKSGTGARARQHNVRDNTYDIFSRMLIMTNPIIANKRRQIKCSHCRQIGHSSRSITQHSYGPSTEERAIIN

Nearest PDB structures (foldseek):
  6pqy-assembly1_D  TM=4.674E-01  e=2.826E+00  Helicoverpa zea

pLDDT: mean 80.49, std 14.86, range [38.47, 94.81]

Secondary structure (DSSP, 8-state):
-HHHHSHHHHHHHHSS-GGGG-THHHHHHHHHHHHHHSSTT--S--S-HHHHHHHHHHHHHHHH-HHHHHTS---B-TTT--BS--HHHHTT---S--TTGGGS--

Radius of gyration: 20.15 Å; Cα contacts (8 Å, |Δi|>4): 55; chains: 1; bounding box: 40×32×59 Å

Foldseek 3Di:
DCCPPCVVVCCVVVVDDSCVVDCVVVVVLVVVLCPCLDDPNPDFDDPDPVSSVVVSVVVVCCCPPPVNVVPDDFDAEPPPRDGDDYVVVVVVPPPDDPPVVVVVPD

Organism: Meganyctiphanes norvegica (NCBI:txid48144)

Mean predicted aligned error: 11.11 Å